Protein AF-A0A814Q7C5-F1 (afdb_monomer_lite)

InterPro domains:
  IPR018783 Transcription factor, enhancer of yellow 2 [PF10163] (13-75)
  IPR018783 Transcription factor, enhancer of yellow 2 [PTHR12514] (4-75)
  IPR038212 Transcription factor EnY2 superfamily [G3DSA:1.10.246.140] (1-75)

Structure (mmCIF, N/CA/C/O backbone):
data_AF-A0A814Q7C5-F1
#
_entry.id   AF-A0A814Q7C5-F1
#
loop_
_atom_site.group_PDB
_atom_site.id
_atom_site.type_symbol
_atom_site.label_atom_id
_atom_site.label_alt_id
_atom_site.label_comp_id
_atom_site.label_asym_id
_atom_site.label_entity_id
_atom_site.label_seq_id
_atom_site.pdbx_PDB_ins_code
_atom_site.Cartn_x
_atom_site.Cartn_y
_atom_site.Cartn_z
_atom_site.occupancy
_atom_site.B_iso_or_equiv
_atom_site.auth_seq_id
_atom_site.auth_comp_id
_atom_site.auth_asym_id
_atom_site.auth_atom_id
_atom_site.pdbx_PDB_model_num
ATOM 1 N N . MET A 1 1 ? -28.529 15.025 19.149 1.00 60.44 1 MET A N 1
ATOM 2 C CA . MET A 1 1 ? -27.110 14.856 19.513 1.00 60.44 1 MET A CA 1
ATOM 3 C C . MET A 1 1 ? -26.335 15.960 18.826 1.00 60.44 1 MET A C 1
ATOM 5 O O . MET A 1 1 ? -26.639 16.272 17.681 1.00 60.44 1 MET A O 1
ATOM 9 N N . SER A 1 2 ? -25.453 16.638 19.551 1.00 82.38 2 SER A N 1
ATOM 10 C CA . SER A 1 2 ? -24.638 17.730 19.015 1.00 82.38 2 SER A CA 1
ATOM 11 C C . SER A 1 2 ? -23.477 17.162 18.200 1.00 82.38 2 SER A C 1
ATOM 13 O O . SER A 1 2 ? -22.876 16.170 18.602 1.00 82.38 2 SER A O 1
ATOM 15 N N . SER A 1 3 ? -23.090 17.829 17.110 1.00 85.88 3 SER A N 1
ATOM 16 C CA . SER A 1 3 ? -21.889 17.483 16.327 1.00 85.88 3 SER A CA 1
ATOM 17 C C . SER A 1 3 ? -20.625 17.360 17.199 1.00 85.88 3 SER A C 1
ATOM 19 O O . SER A 1 3 ? -19.751 16.548 16.908 1.00 85.88 3 SER A O 1
ATOM 21 N N . LYS A 1 4 ? -20.558 18.096 18.319 1.00 86.81 4 LYS A N 1
ATOM 22 C CA . LYS A 1 4 ? -19.456 18.002 19.292 1.00 86.81 4 LYS A CA 1
ATOM 23 C C . LYS A 1 4 ? -19.456 16.695 20.087 1.00 86.81 4 LYS A C 1
ATOM 25 O O . LYS A 1 4 ? -18.395 16.195 20.437 1.00 86.81 4 LYS A O 1
ATOM 30 N N . GLU A 1 5 ? -20.630 16.150 20.397 1.00 89.25 5 GLU A N 1
ATOM 31 C CA . GLU A 1 5 ? -20.751 14.881 21.128 1.00 89.25 5 GLU A CA 1
ATOM 32 C C . GLU A 1 5 ? -20.292 13.712 20.249 1.00 89.25 5 GLU A C 1
ATOM 34 O O . GLU A 1 5 ? -19.568 12.839 20.718 1.00 89.25 5 GLU A O 1
ATOM 39 N N . GLU A 1 6 ? -20.640 13.728 18.960 1.00 90.50 6 GLU A N 1
ATOM 40 C CA . GLU A 1 6 ? -20.194 12.721 17.987 1.00 90.50 6 GLU A CA 1
ATOM 41 C C . GLU A 1 6 ? -18.672 12.736 17.795 1.00 90.50 6 GLU A C 1
ATOM 43 O O . GLU A 1 6 ? -18.035 11.681 17.765 1.00 90.50 6 GLU A O 1
ATOM 48 N N . GLU A 1 7 ? -18.072 13.926 17.720 1.00 92.00 7 GLU A N 1
ATOM 49 C CA . GLU A 1 7 ? -16.623 14.084 17.581 1.00 92.00 7 GLU A CA 1
ATOM 50 C C . GLU A 1 7 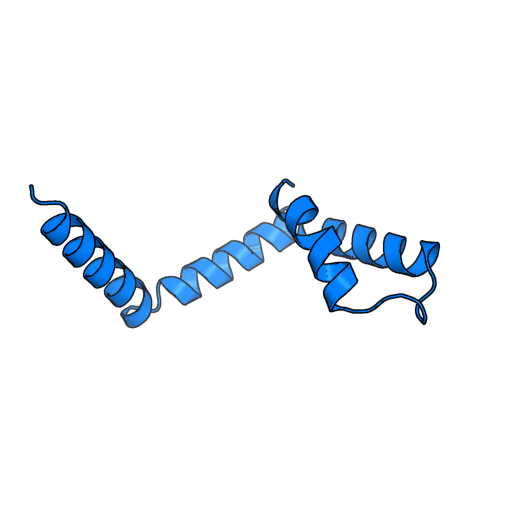? -15.867 13.568 18.817 1.00 92.00 7 GLU A C 1
ATOM 52 O O . GLU A 1 7 ? -14.870 12.851 18.682 1.00 92.00 7 GLU A O 1
ATOM 57 N N . LEU A 1 8 ? -16.383 13.848 20.021 1.00 93.88 8 LEU A N 1
ATOM 58 C CA . LEU A 1 8 ? -15.837 13.322 21.275 1.00 93.88 8 LEU A CA 1
ATOM 59 C C . LEU A 1 8 ? -15.909 11.792 21.329 1.00 93.88 8 LEU A C 1
ATOM 61 O O . LEU A 1 8 ? -14.911 11.142 21.642 1.00 93.88 8 LEU A O 1
ATOM 65 N N . ILE A 1 9 ? -17.056 11.208 20.969 1.00 94.25 9 ILE A N 1
ATOM 66 C CA . ILE A 1 9 ? -17.241 9.751 20.939 1.00 94.25 9 ILE A CA 1
ATOM 67 C C . ILE A 1 9 ? -16.259 9.102 19.956 1.00 94.25 9 ILE A C 1
ATOM 69 O O . ILE A 1 9 ? -15.601 8.116 20.295 1.00 94.25 9 ILE A O 1
ATOM 73 N N . LEU A 1 10 ? -16.112 9.666 18.753 1.00 93.88 10 LEU A N 1
ATOM 74 C CA . LEU A 1 10 ? -15.186 9.151 17.747 1.00 93.88 10 LEU A CA 1
ATOM 75 C C . LEU A 1 10 ? -13.727 9.232 18.218 1.00 93.88 10 LEU A C 1
ATOM 77 O O . LEU A 1 10 ? -12.954 8.298 17.988 1.00 93.88 10 LEU A O 1
ATOM 81 N N . GLY A 1 11 ? -13.347 10.330 18.874 1.00 94.50 11 GLY A N 1
ATOM 82 C CA . GLY A 1 11 ? -12.019 10.505 19.458 1.00 94.50 11 GLY A CA 1
ATOM 83 C C . GLY A 1 11 ? -11.720 9.459 20.533 1.00 94.50 11 GLY A C 1
ATOM 84 O O . GLY A 1 11 ? -10.710 8.759 20.449 1.00 94.50 11 GLY A O 1
ATOM 85 N N . SER A 1 12 ? -12.631 9.286 21.495 1.00 94.31 12 SER A N 1
ATOM 86 C CA . SER A 1 12 ? -12.503 8.275 22.552 1.00 94.31 12 SER A CA 1
ATOM 87 C C . SER A 1 12 ? -12.427 6.855 21.992 1.00 94.31 12 SER A C 1
ATOM 89 O O . SER A 1 12 ? -11.604 6.061 22.449 1.00 94.31 12 SER A O 1
ATOM 91 N N . LEU A 1 13 ? -13.225 6.538 20.968 1.00 94.62 13 LEU A N 1
ATOM 92 C CA . LEU A 1 13 ? -13.180 5.238 20.303 1.00 94.62 13 LEU A CA 1
ATOM 93 C C . LEU A 1 13 ? -11.825 4.995 19.626 1.00 94.62 13 LEU A C 1
ATOM 95 O O . LEU A 1 13 ? -11.216 3.948 19.841 1.00 94.62 13 LEU A O 1
ATOM 99 N N . LYS A 1 14 ? -11.323 5.962 18.844 1.00 93.44 14 LYS A N 1
ATOM 100 C CA . LYS A 1 14 ? -10.010 5.861 18.183 1.00 93.44 14 LYS A CA 1
ATOM 101 C C . LYS A 1 14 ? -8.891 5.618 19.193 1.00 93.44 14 LYS A C 1
ATOM 103 O O . LYS A 1 14 ? -8.067 4.732 18.974 1.00 93.44 14 LYS A O 1
ATOM 108 N N . ASN A 1 15 ? -8.895 6.353 20.306 1.00 95.06 15 ASN A N 1
ATOM 109 C CA . ASN A 1 15 ? -7.909 6.175 21.371 1.00 95.06 15 ASN A CA 1
ATOM 110 C C . ASN A 1 15 ? -7.999 4.774 21.979 1.00 95.06 15 ASN A C 1
ATOM 112 O O . ASN A 1 15 ? -6.981 4.100 22.115 1.00 95.06 15 ASN A O 1
ATOM 116 N N . LYS A 1 16 ? -9.213 4.278 22.244 1.00 96.00 16 LYS A N 1
ATOM 117 C CA . LYS A 1 16 ? -9.398 2.948 22.829 1.00 96.00 16 LYS A CA 1
ATOM 118 C C . LYS A 1 16 ? -8.900 1.820 21.924 1.00 96.00 16 LYS A C 1
ATOM 120 O O . LYS A 1 16 ? -8.289 0.873 22.417 1.00 96.00 16 LYS A O 1
ATOM 125 N N . VAL A 1 17 ? -9.115 1.922 20.610 1.00 94.12 17 VAL A N 1
ATOM 126 C CA . VAL A 1 17 ? -8.602 0.946 19.626 1.00 94.12 17 VAL A CA 1
ATOM 127 C C . VAL A 1 17 ? -7.067 0.943 19.579 1.00 94.12 17 VAL A C 1
ATOM 129 O O . VAL A 1 17 ? -6.456 -0.091 19.315 1.00 94.12 17 VAL A O 1
ATOM 132 N N . ILE A 1 18 ? -6.427 2.079 19.860 1.00 95.56 18 ILE A N 1
ATOM 133 C CA . ILE A 1 18 ? -4.965 2.174 19.945 1.00 95.56 18 ILE A CA 1
ATOM 134 C C . ILE A 1 18 ? -4.460 1.573 21.263 1.00 95.56 18 ILE A C 1
ATOM 136 O O . ILE A 1 18 ? -3.589 0.710 21.235 1.00 95.56 18 ILE A O 1
ATOM 140 N N . GLU A 1 19 ? -5.022 1.982 22.403 1.00 96.00 19 GLU A N 1
ATOM 141 C CA . GLU A 1 19 ? -4.599 1.535 23.744 1.00 96.00 19 GLU A CA 1
ATOM 142 C C . GLU A 1 19 ? -4.734 0.024 23.955 1.00 96.00 19 GLU A C 1
ATOM 144 O O . GLU A 1 19 ? -3.934 -0.584 24.658 1.00 96.00 19 GLU A O 1
ATOM 149 N N . THR A 1 20 ? -5.754 -0.587 23.355 1.00 96.50 20 THR A N 1
ATOM 150 C CA . THR A 1 20 ? -6.003 -2.034 23.455 1.00 96.50 20 THR A CA 1
ATOM 151 C C . THR A 1 20 ? -5.118 -2.866 22.526 1.00 96.50 20 THR A C 1
ATOM 153 O O . THR A 1 20 ? -5.173 -4.090 22.577 1.00 96.50 20 THR A O 1
ATOM 156 N N . GLY A 1 21 ? -4.320 -2.231 21.660 1.00 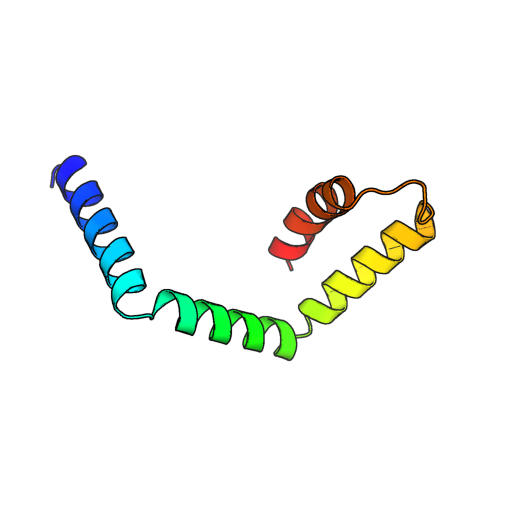95.19 21 GLY A N 1
ATOM 157 C CA . GLY A 1 21 ? -3.516 -2.917 20.645 1.00 95.19 21 GLY A CA 1
ATOM 158 C C . GLY A 1 21 ? -4.322 -3.429 19.445 1.00 95.19 21 GLY A C 1
ATOM 159 O O . GLY A 1 21 ? -3.741 -3.947 18.491 1.00 95.19 21 GLY A O 1
ATOM 160 N N . GLU A 1 22 ? -5.645 -3.233 19.431 1.00 96.44 22 GLU A N 1
ATOM 161 C CA . GLU A 1 22 ? -6.531 -3.670 18.347 1.00 96.44 22 GLU A CA 1
ATOM 162 C C . GLU A 1 22 ? -6.141 -3.065 16.996 1.00 96.44 22 GLU A C 1
ATOM 164 O O . GLU A 1 22 ? -6.260 -3.722 15.963 1.00 96.44 22 GLU A O 1
ATOM 169 N N . ARG A 1 23 ? -5.602 -1.839 16.984 1.00 95.00 23 ARG A N 1
ATOM 170 C CA . ARG A 1 23 ? -5.050 -1.232 15.766 1.00 95.00 23 ARG A CA 1
ATOM 171 C C . ARG A 1 23 ? -3.947 -2.091 15.140 1.00 95.00 23 ARG A C 1
ATOM 173 O O . ARG A 1 23 ? -3.957 -2.275 13.924 1.00 95.00 23 ARG A O 1
ATOM 180 N N . GLU A 1 24 ? -3.005 -2.584 15.942 1.00 96.94 24 GLU A N 1
ATOM 181 C CA . GLU A 1 24 ? -1.880 -3.373 15.430 1.00 96.94 24 GLU A CA 1
ATOM 182 C C . GLU A 1 24 ? -2.359 -4.763 15.003 1.00 96.94 24 GLU A C 1
ATOM 184 O O . GLU A 1 24 ? -2.048 -5.204 13.900 1.00 96.94 24 GLU A O 1
ATOM 189 N N . ARG A 1 25 ? -3.257 -5.381 15.785 1.00 97.31 25 ARG A N 1
ATOM 190 C CA . ARG A 1 25 ? -3.911 -6.648 15.419 1.00 97.31 25 ARG A CA 1
ATOM 191 C C . ARG A 1 25 ? -4.638 -6.554 14.073 1.00 97.31 25 ARG A C 1
ATOM 193 O O . ARG A 1 25 ? -4.484 -7.421 13.214 1.00 97.31 25 ARG A O 1
ATOM 200 N N . LEU A 1 26 ? -5.413 -5.488 13.855 1.00 96.75 26 LEU A N 1
ATOM 201 C CA . LEU A 1 26 ? -6.108 -5.241 12.588 1.00 96.75 26 LEU A CA 1
ATOM 202 C C . LEU A 1 26 ? -5.131 -5.002 11.433 1.00 96.75 26 LEU A C 1
ATOM 204 O O . LEU A 1 26 ? -5.374 -5.471 10.319 1.00 96.75 26 LEU A O 1
ATOM 208 N N . ARG A 1 27 ? -4.024 -4.296 11.687 1.00 96.50 27 ARG A N 1
ATOM 209 C CA . ARG A 1 27 ? -2.967 -4.062 10.697 1.00 96.50 27 ARG A CA 1
ATOM 210 C C . ARG A 1 27 ? -2.307 -5.371 10.264 1.00 96.50 27 ARG A C 1
ATOM 212 O O . ARG A 1 27 ? -2.172 -5.595 9.063 1.00 96.50 27 ARG A O 1
ATOM 219 N N . GLU A 1 28 ? -1.941 -6.233 11.205 1.00 97.88 28 GLU A N 1
ATOM 220 C CA . GLU A 1 28 ? -1.346 -7.546 10.927 1.00 97.88 28 GLU A CA 1
ATOM 221 C C . GLU A 1 28 ? -2.316 -8.448 10.160 1.00 97.88 28 GLU A C 1
ATOM 223 O O . GLU A 1 28 ? -1.957 -9.021 9.131 1.00 97.88 28 GLU A O 1
ATOM 228 N N . MET A 1 29 ? -3.580 -8.514 10.597 1.00 98.06 29 MET A N 1
ATOM 229 C CA . MET A 1 29 ? -4.625 -9.261 9.893 1.00 98.06 29 MET A CA 1
ATOM 230 C C . MET A 1 29 ? -4.820 -8.773 8.455 1.00 98.06 29 MET A C 1
ATOM 232 O O . MET A 1 29 ? -4.952 -9.588 7.539 1.00 98.06 29 MET A O 1
ATOM 236 N N . LEU A 1 30 ? -4.836 -7.455 8.240 1.00 97.25 30 LEU A N 1
ATOM 237 C CA . LEU A 1 30 ? -4.929 -6.876 6.904 1.00 97.25 30 LEU A CA 1
ATOM 238 C C . LEU A 1 30 ? -3.703 -7.242 6.060 1.00 97.25 30 LEU A C 1
ATOM 240 O O . LEU A 1 30 ? -3.860 -7.655 4.915 1.00 97.25 30 LEU A O 1
ATOM 244 N N . GLN A 1 31 ? -2.496 -7.132 6.619 1.00 97.12 31 GLN A N 1
ATOM 245 C CA . GLN A 1 31 ? -1.263 -7.485 5.920 1.00 97.12 31 GLN A CA 1
ATOM 246 C C . GLN A 1 31 ? -1.258 -8.955 5.484 1.00 97.12 31 GLN A C 1
ATOM 248 O O . GLN A 1 31 ? -0.938 -9.234 4.328 1.00 97.12 31 GLN A O 1
ATOM 253 N N . MET A 1 32 ? -1.669 -9.880 6.358 1.00 98.12 32 MET A N 1
ATOM 254 C CA . MET A 1 32 ? -1.802 -11.300 6.011 1.00 98.12 32 MET A CA 1
ATOM 255 C C . MET A 1 32 ? -2.800 -11.503 4.870 1.00 98.12 32 MET A C 1
ATOM 257 O O . MET A 1 32 ? -2.451 -12.102 3.857 1.00 98.12 32 MET A O 1
ATOM 261 N N . LYS A 1 33 ? -3.997 -10.912 4.965 1.00 97.94 33 LYS A N 1
ATOM 262 C CA . LYS A 1 33 ? -5.023 -11.021 3.914 1.00 97.94 33 LYS A CA 1
ATOM 263 C C . LYS A 1 33 ? -4.551 -10.481 2.562 1.00 97.94 33 LYS A C 1
ATOM 265 O O . LYS A 1 33 ? -4.843 -11.089 1.537 1.00 97.94 33 LYS A O 1
ATOM 270 N N . LEU A 1 34 ? -3.815 -9.365 2.546 1.00 97.81 34 LEU A N 1
ATOM 271 C CA . LEU A 1 34 ? -3.250 -8.781 1.321 1.00 97.81 34 LEU A CA 1
ATOM 272 C C . LEU A 1 34 ? -2.151 -9.657 0.698 1.00 97.81 34 LEU A C 1
ATOM 274 O O . LEU A 1 34 ? -1.953 -9.640 -0.519 1.00 97.81 34 LEU A O 1
ATOM 278 N N . ILE A 1 35 ? -1.421 -10.420 1.509 1.00 97.12 35 ILE A N 1
ATOM 279 C CA . ILE A 1 35 ? -0.454 -11.405 1.016 1.00 97.12 35 ILE A CA 1
ATOM 280 C C . ILE A 1 35 ? -1.195 -12.627 0.462 1.00 97.12 35 ILE A C 1
ATOM 282 O O . ILE A 1 35 ? -0.947 -13.018 -0.677 1.00 97.12 35 ILE A O 1
ATOM 286 N N . GLU A 1 36 ? -2.138 -13.181 1.225 1.00 97.69 36 GLU A N 1
ATOM 287 C CA . GLU A 1 36 ? -2.914 -14.377 0.871 1.00 97.69 36 GLU A CA 1
ATOM 288 C C . GLU A 1 36 ? -3.717 -14.201 -0.422 1.00 97.69 36 GLU A C 1
ATOM 290 O O . GLU A 1 36 ? -3.739 -15.096 -1.264 1.00 97.69 36 GLU A O 1
ATOM 295 N N . CYS A 1 37 ? -4.339 -13.036 -0.631 1.00 97.12 37 CYS A N 1
ATOM 296 C CA . CYS A 1 37 ? -5.080 -12.754 -1.863 1.00 97.12 37 CYS A CA 1
ATOM 297 C C . CYS A 1 37 ? -4.175 -12.371 -3.053 1.00 97.12 37 CYS A C 1
ATOM 299 O O . CYS A 1 37 ? -4.663 -12.053 -4.143 1.00 97.12 37 CYS A O 1
ATOM 301 N N . GLY A 1 38 ? -2.852 -12.368 -2.855 1.00 97.50 38 GLY A N 1
ATOM 302 C CA . GLY A 1 38 ? -1.859 -12.045 -3.877 1.00 97.50 38 GLY A CA 1
ATOM 303 C C . GLY A 1 38 ? -1.766 -10.556 -4.221 1.00 97.50 38 GLY A C 1
ATOM 304 O O . GLY A 1 38 ? -1.090 -10.201 -5.189 1.00 97.50 38 GLY A O 1
ATOM 305 N N . TRP A 1 39 ? -2.409 -9.667 -3.457 1.00 97.81 39 TRP A N 1
ATOM 306 C CA . TRP A 1 39 ? -2.342 -8.221 -3.687 1.00 97.81 39 TRP A CA 1
ATOM 307 C C . TRP A 1 39 ? -0.897 -7.715 -3.626 1.00 97.81 39 TRP A C 1
ATOM 309 O O . TRP A 1 39 ? -0.451 -7.026 -4.543 1.00 97.81 39 TRP A O 1
ATOM 319 N N . ALA A 1 40 ? -0.124 -8.138 -2.619 1.00 95.75 40 ALA A N 1
ATOM 320 C CA . ALA A 1 40 ? 1.271 -7.716 -2.457 1.00 95.75 40 ALA A CA 1
ATOM 321 C C . ALA A 1 40 ? 2.148 -8.071 -3.676 1.00 95.75 40 ALA A C 1
ATOM 323 O O . ALA A 1 40 ? 2.995 -7.277 -4.094 1.00 95.75 40 ALA A O 1
ATOM 324 N N . ILE A 1 41 ? 1.907 -9.238 -4.285 1.00 97.00 41 ILE A N 1
ATOM 325 C CA . ILE A 1 41 ? 2.621 -9.696 -5.485 1.00 97.00 41 ILE A CA 1
ATOM 326 C C . ILE A 1 41 ? 2.265 -8.805 -6.679 1.00 97.00 41 ILE A C 1
ATOM 328 O O . ILE A 1 41 ? 3.162 -8.270 -7.328 1.00 97.00 41 ILE A O 1
ATOM 332 N N . LYS A 1 42 ? 0.972 -8.556 -6.915 1.00 96.94 42 LYS A N 1
ATOM 333 C CA . LYS A 1 42 ? 0.507 -7.708 -8.025 1.00 96.94 42 LYS A CA 1
ATOM 334 C C . LYS A 1 42 ? 1.041 -6.274 -7.932 1.00 96.94 42 LYS A C 1
ATOM 336 O O . LYS A 1 42 ? 1.405 -5.677 -8.947 1.00 96.94 42 LYS A O 1
ATOM 341 N N . VAL A 1 43 ? 1.099 -5.706 -6.725 1.00 96.69 43 VAL A N 1
ATOM 342 C CA . VAL A 1 43 ? 1.668 -4.366 -6.493 1.00 96.69 43 VAL A CA 1
ATOM 343 C C . VAL A 1 43 ? 3.163 -4.353 -6.822 1.00 96.69 43 VAL A C 1
ATOM 345 O O . VAL A 1 43 ? 3.628 -3.455 -7.527 1.00 96.69 43 VAL A O 1
ATOM 348 N N . LYS A 1 44 ? 3.909 -5.380 -6.392 1.00 96.38 44 LYS A N 1
ATOM 349 C CA . LYS A 1 44 ? 5.335 -5.534 -6.716 1.00 96.38 44 LYS A CA 1
ATOM 350 C C . LYS A 1 44 ? 5.572 -5.661 -8.222 1.00 96.38 44 LYS A C 1
ATOM 352 O O . LYS A 1 44 ? 6.455 -4.991 -8.748 1.00 96.38 44 LYS A O 1
ATOM 357 N N . GLU A 1 45 ? 4.783 -6.468 -8.926 1.00 97.12 45 GLU A N 1
ATOM 358 C CA . GLU A 1 45 ? 4.886 -6.637 -10.382 1.00 97.12 45 GLU A CA 1
ATOM 359 C C . GLU A 1 45 ? 4.666 -5.320 -11.131 1.00 97.12 45 GLU A C 1
ATOM 361 O O . GLU A 1 45 ? 5.445 -4.975 -12.022 1.00 97.12 45 GLU A O 1
ATOM 366 N N . LYS A 1 46 ? 3.651 -4.541 -10.734 1.00 95.81 46 LYS A N 1
ATOM 367 C CA . LYS A 1 46 ? 3.399 -3.210 -11.304 1.00 95.81 46 LYS A CA 1
ATOM 368 C C . LYS A 1 46 ? 4.554 -2.242 -11.040 1.00 95.81 46 LYS A C 1
ATOM 370 O O . LYS A 1 46 ? 4.949 -1.530 -11.957 1.00 95.81 46 LYS A O 1
ATOM 375 N N . CYS A 1 47 ? 5.114 -2.240 -9.830 1.00 96.38 47 CYS A N 1
ATOM 376 C CA . CYS A 1 47 ? 6.287 -1.429 -9.494 1.00 96.38 47 CYS A CA 1
ATOM 377 C C . CYS A 1 47 ? 7.490 -1.786 -10.382 1.00 96.38 47 CYS A C 1
ATOM 379 O O . CYS A 1 47 ? 8.060 -0.919 -11.041 1.00 96.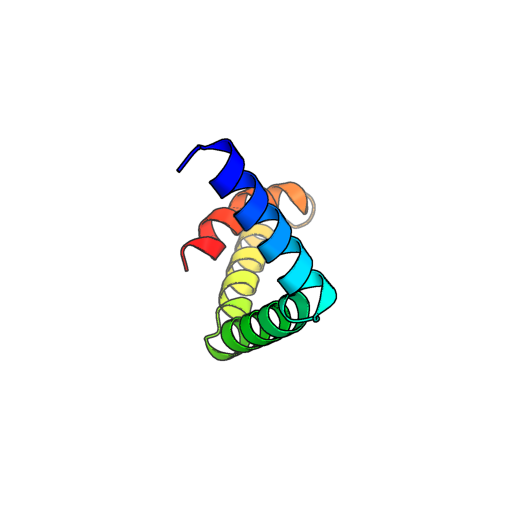38 47 CYS A O 1
ATOM 381 N N . VAL A 1 48 ? 7.816 -3.081 -10.478 1.00 95.94 48 VAL A N 1
ATOM 382 C CA . VAL A 1 48 ? 8.913 -3.579 -11.323 1.00 95.94 48 VAL A CA 1
ATOM 383 C C . VAL A 1 48 ? 8.700 -3.200 -12.786 1.00 95.94 48 VAL A C 1
ATOM 385 O O . VAL A 1 48 ? 9.657 -2.824 -13.456 1.00 95.94 48 VAL A O 1
ATOM 388 N N . LYS A 1 49 ? 7.461 -3.268 -13.285 1.00 96.06 49 LYS A N 1
ATOM 389 C CA . LYS A 1 49 ? 7.137 -2.851 -14.650 1.00 96.06 49 LYS A CA 1
ATOM 390 C C . LYS A 1 49 ? 7.437 -1.366 -14.877 1.00 96.06 49 LYS A C 1
ATOM 392 O O . LYS A 1 49 ? 8.135 -1.047 -15.828 1.00 96.06 49 LYS A O 1
ATOM 397 N N . ILE A 1 50 ? 6.992 -0.480 -13.983 1.00 94.81 50 ILE A N 1
ATOM 398 C CA . ILE A 1 50 ? 7.239 0.969 -14.110 1.00 94.81 50 ILE A CA 1
ATOM 399 C C . ILE A 1 50 ? 8.743 1.272 -14.124 1.00 94.81 50 ILE A C 1
ATOM 401 O O . ILE A 1 50 ? 9.211 2.025 -14.975 1.00 94.81 50 ILE A O 1
ATOM 405 N N . VAL A 1 51 ? 9.503 0.655 -13.215 1.00 95.94 51 VAL A N 1
ATOM 406 C CA . VAL A 1 51 ? 10.960 0.843 -13.129 1.00 95.94 51 VAL A CA 1
ATOM 407 C C . VAL A 1 51 ? 11.670 0.321 -14.380 1.00 95.94 51 VAL A C 1
ATOM 409 O O . VAL A 1 51 ? 12.592 0.966 -14.870 1.00 95.94 51 VAL A O 1
ATOM 412 N N . LYS A 1 52 ? 11.241 -0.822 -14.930 1.00 96.00 52 LYS A N 1
A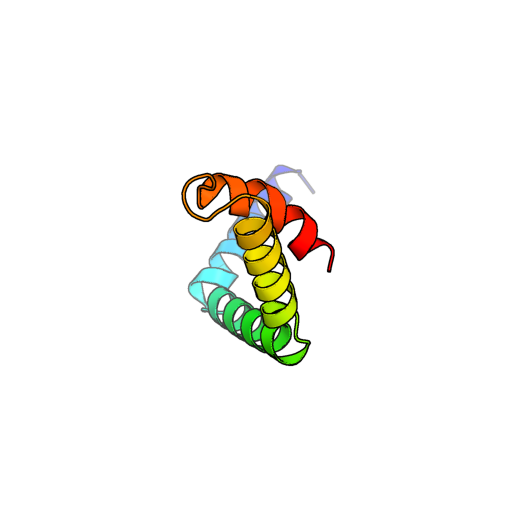TOM 413 C CA . LYS A 1 52 ? 11.789 -1.356 -16.187 1.00 96.00 52 LYS A CA 1
ATOM 414 C C . LYS A 1 52 ? 11.475 -0.463 -17.387 1.00 96.00 52 LYS A C 1
ATOM 416 O O . LYS A 1 52 ? 12.356 -0.257 -18.212 1.00 96.00 52 LYS A O 1
ATOM 421 N N . ASP A 1 53 ? 10.255 0.064 -17.466 1.00 95.50 53 ASP A N 1
ATOM 422 C CA . ASP A 1 53 ? 9.798 0.867 -18.603 1.00 95.50 53 ASP A CA 1
ATOM 423 C C . ASP A 1 53 ? 10.453 2.263 -18.628 1.00 95.50 53 ASP A C 1
ATOM 425 O O . ASP A 1 53 ? 10.714 2.802 -19.700 1.00 95.50 53 ASP A O 1
ATOM 429 N N . ARG A 1 54 ? 10.730 2.856 -17.457 1.00 94.19 54 ARG A N 1
ATOM 430 C CA . ARG A 1 54 ? 11.322 4.206 -17.333 1.00 94.19 54 ARG A CA 1
ATOM 431 C C . ARG A 1 54 ? 12.837 4.207 -17.112 1.00 94.19 54 ARG A C 1
ATOM 433 O O . ARG A 1 54 ? 13.493 5.205 -17.403 1.00 94.19 54 ARG A O 1
ATOM 440 N N . GLY A 1 55 ? 13.391 3.100 -16.621 1.00 93.75 55 GLY A N 1
ATOM 441 C CA . GLY A 1 55 ? 14.779 2.988 -16.179 1.00 93.75 55 GLY A CA 1
ATOM 442 C C . GLY A 1 55 ? 14.943 3.330 -14.696 1.00 93.75 55 GLY A C 1
ATOM 443 O O . GLY A 1 55 ? 14.322 4.260 -14.187 1.00 93.75 55 GLY A O 1
ATOM 444 N N . PHE A 1 56 ? 15.802 2.576 -14.003 1.00 91.94 56 PHE A N 1
ATOM 445 C CA . PHE A 1 56 ? 16.011 2.697 -12.553 1.00 91.94 56 PHE A CA 1
ATOM 446 C C . PHE A 1 56 ? 16.500 4.085 -12.118 1.00 91.94 56 PHE A C 1
ATOM 448 O O . PHE A 1 56 ? 16.057 4.589 -11.094 1.00 91.94 56 PHE A O 1
ATOM 455 N N . GLU A 1 57 ? 17.367 4.720 -12.908 1.00 93.94 57 GLU A N 1
ATOM 456 C CA . GLU A 1 57 ? 17.934 6.039 -12.589 1.00 93.94 57 GLU A CA 1
ATOM 457 C C . GLU A 1 57 ? 16.939 7.195 -12.781 1.00 93.94 57 GLU A C 1
ATOM 459 O O . GLU A 1 57 ? 17.143 8.279 -12.243 1.00 93.94 57 GLU A O 1
ATOM 464 N N . ASN A 1 58 ? 15.844 6.962 -13.512 1.00 93.56 58 ASN A N 1
ATOM 465 C CA . ASN A 1 58 ? 14.868 7.991 -13.882 1.00 93.56 58 ASN A CA 1
ATOM 466 C C . ASN A 1 58 ? 13.627 7.998 -12.982 1.00 93.56 58 ASN A C 1
ATOM 468 O O . ASN A 1 58 ? 12.617 8.604 -13.338 1.00 93.56 58 ASN A O 1
ATOM 472 N N . VAL A 1 59 ? 13.644 7.248 -11.878 1.00 94.38 59 VAL A N 1
ATOM 473 C CA . VAL A 1 59 ? 12.456 7.029 -11.056 1.00 94.38 59 VAL A CA 1
ATOM 474 C C . VAL A 1 59 ? 12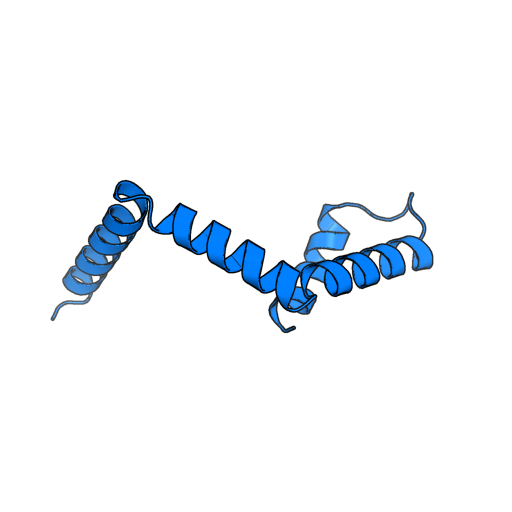.797 7.127 -9.578 1.00 94.38 59 VAL A C 1
ATOM 476 O O . VAL A 1 59 ?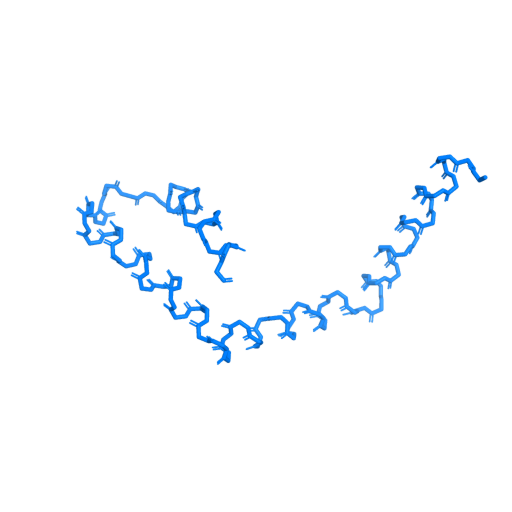 13.621 6.377 -9.059 1.00 94.38 59 VAL A O 1
ATOM 479 N N . THR A 1 60 ? 12.090 8.007 -8.878 1.00 95.94 60 THR A N 1
ATOM 480 C CA . THR A 1 60 ? 12.172 8.118 -7.419 1.00 95.94 60 THR A CA 1
ATOM 481 C C . THR A 1 60 ? 11.118 7.257 -6.718 1.00 95.94 60 THR A C 1
ATOM 483 O O . THR A 1 60 ? 10.088 6.878 -7.284 1.00 95.94 60 THR A O 1
ATOM 486 N N . VAL A 1 61 ? 11.360 6.954 -5.440 1.00 95.06 61 VAL A N 1
ATOM 487 C CA . VAL A 1 61 ? 10.397 6.225 -4.598 1.00 95.06 61 VAL A CA 1
ATOM 488 C C . VAL A 1 61 ? 9.092 7.007 -4.447 1.00 95.06 61 VAL A C 1
ATOM 490 O O . VAL A 1 61 ? 8.019 6.407 -4.500 1.00 95.06 61 VAL A O 1
ATOM 493 N N . ASP A 1 62 ? 9.171 8.330 -4.307 1.00 96.38 62 ASP A N 1
ATOM 494 C CA . ASP A 1 62 ? 7.996 9.184 -4.126 1.00 96.38 62 ASP A CA 1
ATOM 495 C C . ASP A 1 62 ? 7.125 9.228 -5.386 1.00 96.38 62 ASP A C 1
ATOM 497 O O . ASP A 1 62 ? 5.905 9.105 -5.289 1.00 96.38 62 ASP A O 1
ATOM 501 N N . GLU A 1 63 ? 7.726 9.306 -6.577 1.00 94.69 63 GLU A N 1
ATOM 502 C CA . GLU A 1 63 ? 6.996 9.222 -7.850 1.00 94.69 63 GLU A CA 1
ATOM 503 C C . GLU A 1 63 ? 6.327 7.856 -8.033 1.00 94.69 63 GLU A C 1
ATOM 505 O O . GLU A 1 63 ? 5.158 7.780 -8.426 1.00 94.69 63 GLU A O 1
ATOM 510 N N . LEU A 1 64 ? 7.035 6.769 -7.699 1.00 95.38 64 LEU A N 1
ATOM 511 C CA . LEU A 1 64 ? 6.453 5.425 -7.708 1.00 95.38 64 LEU A CA 1
ATOM 512 C C . LEU A 1 64 ? 5.278 5.329 -6.744 1.00 95.38 64 LEU A C 1
ATOM 514 O O . LEU A 1 64 ? 4.237 4.795 -7.116 1.00 95.38 64 LEU A O 1
ATOM 518 N N . ALA A 1 65 ? 5.418 5.838 -5.521 1.00 95.62 65 ALA A N 1
ATOM 519 C CA . ALA A 1 65 ? 4.354 5.814 -4.529 1.00 95.62 65 ALA A CA 1
ATOM 520 C C . ALA A 1 65 ? 3.147 6.643 -4.988 1.00 95.62 65 ALA A C 1
ATOM 522 O O . ALA A 1 65 ? 2.015 6.157 -4.924 1.00 95.62 65 ALA A O 1
ATOM 523 N N . PHE A 1 66 ? 3.378 7.850 -5.506 1.00 96.62 66 PHE A N 1
ATOM 524 C CA . PHE A 1 66 ? 2.333 8.736 -6.012 1.00 96.62 66 PHE A CA 1
ATOM 525 C C . PHE A 1 66 ? 1.507 8.071 -7.119 1.00 96.62 66 PHE A C 1
ATOM 527 O O . PHE A 1 66 ? 0.277 8.133 -7.108 1.00 96.62 66 PHE A O 1
ATOM 534 N N . GLU A 1 67 ? 2.162 7.366 -8.040 1.00 94.94 67 GLU A N 1
ATOM 535 C CA . GLU A 1 67 ? 1.474 6.670 -9.122 1.00 94.94 67 GLU A CA 1
ATOM 536 C C . GLU A 1 67 ? 0.828 5.345 -8.679 1.00 94.94 67 GLU A C 1
ATOM 538 O O . GLU A 1 67 ? -0.278 4.995 -9.112 1.00 94.94 67 GLU A O 1
ATOM 543 N N . LEU A 1 68 ? 1.528 4.566 -7.853 1.00 95.88 68 LEU A N 1
ATOM 544 C CA . LEU A 1 68 ? 1.168 3.185 -7.553 1.00 95.88 68 LEU A CA 1
ATOM 545 C C . LEU A 1 68 ? 0.140 3.084 -6.425 1.00 95.88 68 LEU A C 1
ATOM 547 O O . LEU A 1 68 ? -0.711 2.196 -6.478 1.00 95.88 68 LEU A O 1
ATOM 551 N N . VAL A 1 69 ? 0.167 3.973 -5.427 1.00 95.81 69 VAL A N 1
ATOM 552 C CA . VAL A 1 69 ? -0.726 3.899 -4.256 1.00 95.81 69 VAL A CA 1
ATOM 553 C C . VAL A 1 69 ? -2.207 4.002 -4.646 1.00 95.81 69 VAL A C 1
ATOM 555 O O . VAL A 1 69 ? -2.965 3.125 -4.221 1.00 95.81 69 VAL A O 1
ATOM 558 N N . PRO A 1 70 ? -2.659 4.967 -5.475 1.00 96.94 70 PRO A N 1
ATOM 559 C CA . PRO A 1 70 ? -4.065 5.042 -5.879 1.00 96.94 70 PRO A CA 1
ATOM 560 C C . PRO A 1 70 ? -4.517 3.792 -6.640 1.00 96.94 70 PRO A C 1
ATOM 562 O O . PRO A 1 70 ? -5.576 3.238 -6.354 1.00 96.94 70 PRO A O 1
ATOM 565 N N . LYS A 1 71 ? -3.675 3.296 -7.558 1.00 95.31 71 LYS A N 1
ATOM 566 C CA . LYS A 1 71 ? -3.948 2.080 -8.338 1.00 95.31 71 LYS A CA 1
ATOM 567 C C . LYS A 1 71 ? -4.029 0.850 -7.440 1.00 95.31 71 LYS A C 1
ATOM 569 O O . LYS A 1 71 ? -4.899 0.020 -7.645 1.00 95.31 71 LYS A O 1
ATOM 574 N N . SER A 1 72 ? -3.137 0.738 -6.459 1.00 94.81 72 SER A N 1
ATOM 575 C CA . SER A 1 72 ? -3.084 -0.398 -5.531 1.00 94.81 72 SER A CA 1
ATOM 576 C C . SER A 1 72 ? -4.270 -0.411 -4.570 1.00 94.81 72 SER A C 1
ATOM 578 O O . SER A 1 72 ? -4.767 -1.478 -4.238 1.00 94.81 72 SER A O 1
ATOM 580 N N . ARG A 1 73 ? -4.768 0.758 -4.148 1.00 95.25 73 ARG A N 1
ATOM 581 C CA . ARG A 1 73 ? -5.956 0.863 -3.282 1.00 95.25 73 ARG A CA 1
ATOM 582 C C . ARG A 1 73 ? -7.261 0.449 -3.966 1.00 95.25 73 ARG A C 1
ATOM 584 O O . ARG A 1 73 ? -8.210 0.121 -3.268 1.00 95.25 73 ARG A O 1
ATOM 591 N N . ALA A 1 74 ? -7.313 0.495 -5.296 1.00 94.88 74 ALA A N 1
ATOM 592 C CA . ALA A 1 74 ? -8.486 0.116 -6.084 1.00 94.88 74 ALA A CA 1
ATOM 593 C C . ALA A 1 74 ? -8.507 -1.373 -6.496 1.00 94.88 74 ALA A C 1
ATOM 595 O O . ALA A 1 74 ? -9.400 -1.772 -7.242 1.00 94.88 74 ALA A O 1
ATOM 596 N N . MET A 1 75 ? -7.506 -2.164 -6.084 1.00 90.44 75 MET A N 1
ATOM 597 C CA . MET A 1 75 ? -7.341 -3.584 -6.443 1.00 90.44 75 MET A CA 1
ATOM 598 C C . MET A 1 75 ? -7.907 -4.546 -5.411 1.00 90.44 75 MET A C 1
ATOM 600 O O . MET A 1 75 ? -7.966 -4.171 -4.222 1.00 90.44 75 MET A O 1
#

pLDDT: mean 94.63, std 4.82, range [60.44, 98.12]

Radius of gyration: 18.48 Å; chains: 1; bounding box: 45×32×42 Å

Sequence (75 aa):
MSSKEEELILGSLKNKVIETGERERLREMLQMKLIECGWAIKVKEKCVKIVKDRGFENVTVDELAFELVPKSRAM

Organism: NCBI:txid104777

Secondary structure (DSSP, 8-state):
--HHHHHHHHHHHHHHHHHTSHHHHHHHHHHHHHHHTTHHHHHHHHHHHHHHHH-GGG--HHHHHHHHHHHHHT-

Foldseek 3Di:
DDPVVVVVVVVVVVVVCVVVCVVVVVVVVVVVVCVVVCLVVVLVVVLVVVCVVQPVVRDDPVNSCVVSVVVSVVD